Protein AF-A0A7S1IRL1-F1 (afdb_monomer_lite)

Radius of gyration: 42.99 Å; chains: 1; bounding box: 47×84×129 Å

Structure (mmCIF, N/CA/C/O backbone):
data_AF-A0A7S1IRL1-F1
#
_entry.id   AF-A0A7S1IRL1-F1
#
loop_
_atom_site.group_PDB
_atom_site.id
_atom_site.type_symbol
_atom_site.label_atom_id
_atom_site.label_alt_id
_atom_site.label_comp_id
_atom_site.label_asym_id
_atom_site.label_entity_id
_atom_site.label_seq_id
_atom_site.pdbx_PDB_ins_code
_atom_site.Cartn_x
_atom_site.Cartn_y
_atom_site.Cartn_z
_atom_site.occupancy
_atom_site.B_iso_or_equiv
_atom_site.auth_seq_id
_atom_site.auth_comp_id
_atom_site.auth_asym_id
_atom_site.auth_atom_id
_atom_site.pdbx_PDB_model_num
ATOM 1 N N . VAL A 1 1 ? 7.596 2.432 15.349 1.00 54.44 1 VAL A N 1
ATOM 2 C CA . VAL A 1 1 ? 7.138 1.241 14.598 1.00 54.44 1 VAL A CA 1
ATOM 3 C C . VAL A 1 1 ? 7.756 1.279 13.215 1.00 54.44 1 VAL A C 1
ATOM 5 O O . VAL A 1 1 ? 7.611 2.297 12.551 1.00 54.44 1 VAL A O 1
ATOM 8 N N . VAL A 1 2 ? 8.488 0.247 12.794 1.00 58.16 2 VAL A N 1
ATOM 9 C CA . VAL A 1 2 ? 9.064 0.176 11.439 1.00 58.16 2 VAL A CA 1
ATOM 10 C C . VAL A 1 2 ? 8.597 -1.126 10.804 1.00 58.16 2 VAL A C 1
ATOM 12 O O . VAL A 1 2 ? 8.937 -2.199 11.291 1.00 58.16 2 VAL A O 1
ATOM 15 N N . ALA A 1 3 ? 7.811 -1.033 9.734 1.00 61.84 3 ALA A N 1
ATOM 16 C CA . ALA A 1 3 ? 7.451 -2.186 8.919 1.00 61.84 3 ALA A CA 1
ATOM 17 C C . ALA A 1 3 ? 8.582 -2.442 7.909 1.00 61.84 3 ALA A C 1
ATOM 19 O O . ALA A 1 3 ? 8.747 -1.695 6.943 1.00 61.84 3 ALA A O 1
ATOM 20 N N . ASN A 1 4 ? 9.400 -3.469 8.155 1.00 72.19 4 ASN A N 1
ATOM 21 C CA . ASN A 1 4 ? 10.479 -3.850 7.245 1.00 72.19 4 ASN A CA 1
ATOM 22 C C . ASN A 1 4 ? 9.944 -4.745 6.125 1.00 72.19 4 ASN A C 1
ATOM 24 O O . ASN A 1 4 ? 9.537 -5.878 6.366 1.00 72.19 4 ASN A O 1
ATOM 28 N N . ILE A 1 5 ? 10.023 -4.268 4.882 1.00 79.25 5 ILE A N 1
ATOM 29 C CA . ILE A 1 5 ? 9.741 -5.088 3.700 1.00 79.25 5 ILE A CA 1
ATOM 30 C C . ILE A 1 5 ? 11.042 -5.772 3.281 1.00 79.25 5 ILE A C 1
ATOM 32 O O . ILE A 1 5 ? 11.849 -5.210 2.540 1.00 79.25 5 ILE A O 1
ATOM 36 N N . LEU A 1 6 ? 11.284 -6.972 3.805 1.00 77.06 6 LEU A N 1
ATOM 37 C CA . LEU A 1 6 ? 12.503 -7.727 3.520 1.00 77.06 6 LEU A CA 1
ATOM 38 C C . LEU A 1 6 ? 12.475 -8.314 2.107 1.00 77.06 6 LEU A C 1
ATOM 40 O O . LEU A 1 6 ? 11.478 -8.889 1.674 1.00 77.06 6 LEU A O 1
ATOM 44 N N . ASN A 1 7 ? 13.596 -8.207 1.395 1.00 72.94 7 ASN A N 1
ATOM 45 C CA . ASN A 1 7 ? 13.794 -8.914 0.141 1.00 72.94 7 ASN A CA 1
ATOM 46 C C . ASN A 1 7 ? 14.373 -10.309 0.426 1.00 72.94 7 ASN A C 1
ATOM 48 O O . ASN A 1 7 ? 15.554 -10.399 0.787 1.00 72.94 7 ASN A O 1
ATOM 52 N N . PRO A 1 8 ? 13.611 -11.398 0.214 1.00 65.75 8 PRO A N 1
ATOM 53 C CA . PRO A 1 8 ? 14.082 -12.750 0.519 1.00 65.75 8 PRO A CA 1
ATOM 54 C C . PRO A 1 8 ? 15.329 -13.143 -0.286 1.00 65.75 8 PRO A C 1
ATOM 56 O O . PRO A 1 8 ? 16.121 -13.957 0.170 1.00 65.75 8 PRO A O 1
ATOM 59 N N . ASN A 1 9 ? 15.560 -12.517 -1.445 1.00 65.88 9 ASN A N 1
ATOM 60 C CA . ASN A 1 9 ? 16.674 -12.858 -2.331 1.00 65.88 9 ASN A CA 1
ATOM 61 C C . ASN A 1 9 ? 17.955 -12.060 -2.059 1.00 65.88 9 ASN A C 1
ATOM 63 O O . ASN A 1 9 ? 19.007 -12.407 -2.588 1.00 65.88 9 ASN A O 1
ATOM 67 N N . LYS A 1 10 ? 17.879 -10.954 -1.311 1.00 67.50 10 LYS A N 1
ATOM 68 C CA . LYS A 1 10 ? 19.026 -10.051 -1.097 1.00 67.50 10 LYS A CA 1
ATOM 69 C C . LYS A 1 10 ? 19.416 -9.890 0.368 1.00 67.50 10 LYS A C 1
ATOM 71 O O . LYS A 1 10 ? 20.450 -9.289 0.637 1.00 67.50 10 LYS A O 1
ATOM 76 N N . GLY A 1 11 ? 18.585 -10.358 1.302 1.00 71.69 11 GLY A N 1
ATOM 77 C CA . GLY A 1 11 ? 18.784 -10.135 2.738 1.00 71.69 11 GLY A CA 1
ATOM 78 C C . GLY A 1 11 ? 18.683 -8.662 3.158 1.00 71.69 11 GLY A C 1
ATOM 79 O O . GLY A 1 11 ? 18.922 -8.337 4.316 1.00 71.69 11 GLY A O 1
ATOM 80 N N . THR A 1 12 ? 18.330 -7.762 2.235 1.00 76.31 12 THR A N 1
ATOM 81 C CA . THR A 1 12 ? 18.198 -6.319 2.458 1.00 76.31 12 THR A CA 1
ATOM 82 C C . THR A 1 12 ? 16.747 -5.882 2.307 1.00 76.31 12 THR A C 1
ATOM 84 O O . THR A 1 12 ? 15.965 -6.505 1.586 1.00 76.31 12 THR A O 1
ATOM 87 N N . ALA A 1 13 ? 16.364 -4.817 3.007 1.00 82.44 13 ALA A N 1
ATOM 88 C CA . ALA A 1 13 ? 15.021 -4.264 2.901 1.00 82.44 13 ALA A CA 1
ATOM 89 C C . ALA A 1 13 ? 14.819 -3.568 1.545 1.00 82.44 13 ALA A C 1
ATOM 91 O O . ALA A 1 13 ? 15.691 -2.836 1.067 1.00 82.44 13 ALA A O 1
ATOM 92 N N . ASN A 1 14 ? 13.657 -3.779 0.933 1.00 85.06 14 ASN A N 1
ATOM 93 C CA . ASN A 1 14 ? 13.223 -3.006 -0.220 1.00 85.06 14 ASN A CA 1
ATOM 94 C C . ASN A 1 14 ? 12.727 -1.630 0.232 1.00 85.06 14 ASN A C 1
ATOM 96 O O . ASN A 1 14 ? 12.172 -1.467 1.318 1.00 85.06 14 ASN A O 1
ATOM 100 N N . TRP A 1 15 ? 12.888 -0.630 -0.632 1.00 85.81 15 TRP A N 1
ATOM 101 C CA . TRP A 1 15 ? 12.368 0.705 -0.361 1.00 85.81 15 TRP A CA 1
ATOM 102 C C . TRP A 1 15 ? 10.844 0.736 -0.453 1.00 85.81 15 TRP A C 1
ATOM 104 O O . TRP A 1 15 ? 10.243 0.139 -1.353 1.00 85.81 15 TRP A O 1
ATOM 114 N N . VAL A 1 16 ? 10.223 1.472 0.464 1.00 89.50 16 VAL A N 1
ATOM 115 C CA . VAL A 1 16 ? 8.804 1.823 0.390 1.00 89.50 16 VAL A CA 1
ATOM 1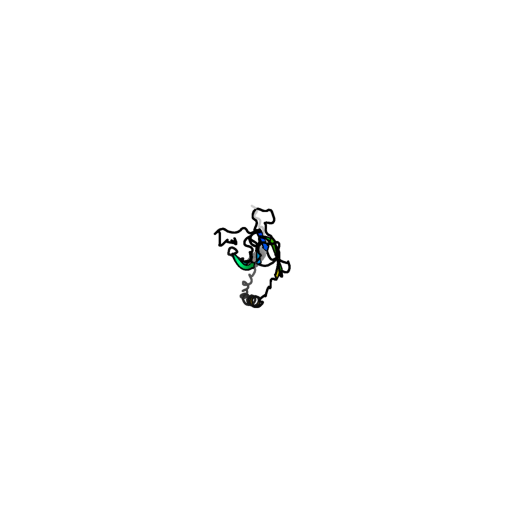16 C C . VAL A 1 16 ? 8.682 3.075 -0.472 1.00 89.50 16 VAL A C 1
ATOM 118 O O . VAL A 1 16 ? 9.312 4.090 -0.187 1.00 89.50 16 VAL A O 1
ATOM 121 N N . HIS A 1 17 ? 7.894 3.001 -1.540 1.00 88.75 17 HIS A N 1
ATOM 122 C CA . HIS A 1 17 ? 7.725 4.104 -2.495 1.00 88.75 17 HIS A CA 1
ATOM 123 C C . HIS A 1 17 ? 6.483 4.925 -2.207 1.00 88.75 17 HIS A C 1
ATOM 125 O O . HIS A 1 17 ? 6.463 6.139 -2.404 1.00 88.75 17 HIS A O 1
ATOM 131 N N . THR A 1 18 ? 5.437 4.244 -1.759 1.00 91.56 18 THR A N 1
ATOM 132 C CA . THR A 1 18 ? 4.139 4.838 -1.489 1.00 91.56 18 THR A CA 1
ATOM 133 C C . THR A 1 18 ? 3.601 4.288 -0.190 1.00 91.56 18 THR A C 1
ATOM 135 O O . THR A 1 18 ? 3.690 3.087 0.068 1.00 91.56 18 THR A O 1
ATOM 138 N N . VAL A 1 19 ? 2.981 5.164 0.583 1.00 94.06 19 VAL A N 1
ATOM 139 C CA . VAL A 1 19 ? 2.215 4.820 1.771 1.00 94.06 19 VAL A CA 1
ATOM 140 C C . VAL A 1 19 ? 0.905 5.585 1.712 1.00 94.06 19 VAL A C 1
ATOM 142 O O . VAL A 1 19 ? 0.862 6.720 1.234 1.00 94.06 19 VAL A O 1
ATOM 145 N N . THR A 1 20 ? -0.168 4.964 2.170 1.00 94.00 20 THR A N 1
ATOM 146 C CA . THR A 1 20 ? -1.433 5.648 2.391 1.00 94.00 20 THR A CA 1
ATOM 147 C C . THR A 1 20 ? -2.100 5.055 3.626 1.00 94.00 20 THR A C 1
ATOM 149 O O . THR A 1 20 ? -1.882 3.890 3.968 1.00 94.00 20 THR A O 1
ATOM 152 N N . THR A 1 21 ? -2.923 5.856 4.282 1.00 92.50 21 THR A N 1
ATOM 153 C CA . THR A 1 21 ? -3.723 5.443 5.431 1.00 92.50 21 THR A CA 1
ATOM 154 C C . THR A 1 21 ? -5.189 5.524 5.062 1.00 92.50 21 THR A C 1
ATOM 156 O O . THR A 1 21 ? -5.601 6.392 4.286 1.00 92.50 21 THR A O 1
ATOM 159 N N . MET A 1 22 ? -5.979 4.597 5.585 1.00 90.56 22 MET A N 1
ATOM 160 C CA . MET A 1 22 ? -7.419 4.664 5.427 1.00 90.56 22 MET A CA 1
ATOM 161 C C . MET A 1 22 ? -7.991 5.569 6.533 1.00 90.56 22 MET A C 1
ATOM 163 O O . MET A 1 22 ? -7.610 5.430 7.697 1.00 90.56 22 MET A O 1
ATOM 167 N N . PRO A 1 23 ? -8.838 6.557 6.194 1.00 87.25 23 PRO A N 1
ATOM 168 C CA . PRO A 1 23 ? -9.300 7.540 7.170 1.00 87.25 23 PRO A CA 1
ATOM 169 C C . PRO A 1 23 ? -10.151 6.887 8.267 1.00 87.25 23 PRO A C 1
ATOM 171 O O . PRO A 1 23 ? -11.010 6.063 7.970 1.00 87.25 23 PRO A O 1
ATOM 174 N N . ASN A 1 24 ? -9.945 7.318 9.518 1.00 86.00 24 ASN A N 1
ATOM 175 C CA . ASN A 1 24 ? -10.667 6.866 10.721 1.00 86.00 24 ASN A CA 1
ATOM 176 C C . ASN A 1 24 ? -10.562 5.364 11.025 1.00 86.00 24 ASN A C 1
ATOM 178 O O . ASN A 1 24 ? -11.455 4.802 11.652 1.00 86.00 24 ASN A O 1
ATOM 182 N N . THR A 1 25 ? -9.489 4.719 10.579 1.00 87.69 25 THR A N 1
ATOM 183 C CA . THR A 1 25 ? -9.254 3.294 10.822 1.00 87.69 25 THR A CA 1
ATOM 184 C C . THR A 1 25 ? -7.781 3.019 11.031 1.00 87.69 25 THR A C 1
ATOM 186 O O . THR A 1 25 ? -6.932 3.803 10.608 1.00 87.69 25 THR A O 1
ATOM 189 N N . ASP A 1 26 ? -7.501 1.839 11.560 1.00 88.06 26 ASP A N 1
ATOM 190 C CA . ASP A 1 26 ? -6.149 1.372 11.834 1.00 88.06 26 ASP A CA 1
ATOM 191 C C . ASP A 1 26 ? -5.497 0.660 10.638 1.00 88.06 26 ASP A C 1
ATOM 193 O O . ASP A 1 26 ? -4.449 0.026 10.760 1.00 88.06 26 ASP A O 1
ATOM 197 N N . LEU A 1 27 ? -6.105 0.765 9.451 1.00 89.81 27 LEU A N 1
ATOM 198 C CA . LEU A 1 27 ? -5.601 0.143 8.235 1.00 89.81 27 LEU A CA 1
ATOM 199 C C . LEU A 1 27 ? -4.659 1.085 7.477 1.00 89.81 27 LEU A C 1
ATOM 201 O O . LEU A 1 27 ? -5.012 2.208 7.096 1.00 89.81 27 LEU A O 1
ATOM 205 N N . LEU A 1 28 ? -3.466 0.582 7.171 1.00 92.12 28 LEU A N 1
ATOM 206 C CA . LEU A 1 28 ? -2.477 1.255 6.340 1.00 92.12 28 LEU A CA 1
ATOM 207 C C . LEU A 1 28 ? -2.083 0.376 5.158 1.00 92.12 28 LEU A C 1
ATOM 209 O O . LEU A 1 28 ? -2.089 -0.849 5.234 1.00 92.12 28 LEU A O 1
ATOM 213 N N . ALA A 1 29 ? -1.710 1.005 4.051 1.00 93.19 29 ALA A N 1
ATOM 214 C CA . ALA A 1 29 ? -1.237 0.298 2.875 1.00 93.19 29 ALA A CA 1
ATOM 215 C C . ALA A 1 29 ? 0.085 0.877 2.383 1.00 93.19 29 ALA A C 1
ATOM 217 O O . ALA A 1 29 ? 0.279 2.092 2.308 1.00 93.19 29 ALA A O 1
ATOM 218 N N . THR A 1 30 ? 1.002 -0.013 2.022 1.00 93.88 30 THR A N 1
ATOM 219 C CA . THR A 1 30 ? 2.338 0.336 1.535 1.00 93.88 30 THR A CA 1
ATOM 220 C C . THR A 1 30 ? 2.609 -0.335 0.201 1.00 93.88 30 THR A C 1
ATOM 222 O O . THR A 1 30 ? 2.231 -1.487 -0.004 1.00 93.88 30 THR A O 1
ATOM 225 N N . GLY A 1 31 ? 3.318 0.362 -0.680 1.00 92.06 31 GLY A N 1
ATOM 226 C CA . GLY A 1 31 ? 3.757 -0.154 -1.971 1.00 92.06 31 GLY A CA 1
ATOM 227 C C . GLY A 1 31 ? 5.275 -0.122 -2.096 1.00 92.06 31 GLY A C 1
ATOM 228 O O . GLY A 1 31 ? 5.911 0.898 -1.807 1.00 92.06 31 GLY A O 1
ATOM 229 N N . SER A 1 32 ? 5.857 -1.235 -2.537 1.00 89.94 32 SER A N 1
ATOM 230 C CA . SER A 1 32 ? 7.298 -1.376 -2.752 1.00 89.94 32 SER A CA 1
ATOM 231 C C . SER A 1 32 ? 7.619 -1.758 -4.208 1.00 89.94 32 SER A C 1
ATOM 233 O O . SER A 1 32 ? 6.760 -1.732 -5.088 1.00 89.94 32 SER A O 1
ATOM 235 N N . CYS A 1 33 ? 8.897 -2.011 -4.493 1.00 87.06 33 CYS A N 1
ATOM 236 C CA . CYS A 1 33 ? 9.401 -2.451 -5.796 1.00 87.06 33 CYS A CA 1
ATOM 237 C C . CYS A 1 33 ? 9.414 -3.979 -5.961 1.00 87.06 33 CYS A C 1
ATOM 239 O O . CYS A 1 33 ? 9.812 -4.482 -7.013 1.00 87.06 33 CYS A O 1
ATOM 241 N N . ASP A 1 34 ? 8.994 -4.713 -4.930 1.00 84.81 34 ASP A N 1
ATOM 242 C CA . ASP A 1 34 ? 8.767 -6.160 -4.970 1.00 84.81 34 ASP A CA 1
ATOM 243 C C . ASP A 1 34 ? 7.528 -6.547 -5.790 1.00 84.81 34 ASP A C 1
ATOM 245 O O . ASP A 1 34 ? 7.354 -7.721 -6.110 1.00 84.81 34 ASP A O 1
ATOM 249 N N . GLY A 1 35 ? 6.712 -5.567 -6.185 1.00 86.31 35 GLY A N 1
ATOM 250 C CA . GLY A 1 35 ? 5.475 -5.796 -6.918 1.00 86.31 35 GLY A CA 1
ATOM 251 C C . GLY A 1 35 ? 4.346 -6.294 -6.023 1.00 86.31 35 GLY A C 1
ATOM 252 O O . GLY A 1 35 ? 3.448 -6.985 -6.503 1.00 86.31 35 GLY A O 1
ATOM 253 N N . VAL A 1 36 ? 4.397 -5.981 -4.727 1.00 89.44 36 VAL A N 1
ATOM 254 C CA . VAL A 1 36 ? 3.343 -6.309 -3.770 1.00 89.44 36 VAL A CA 1
ATOM 255 C C . VAL A 1 36 ? 2.899 -5.037 -3.058 1.00 89.44 36 VAL A C 1
ATOM 257 O O . VAL A 1 36 ? 3.702 -4.256 -2.542 1.00 89.44 36 VAL A O 1
ATOM 260 N N . VAL A 1 37 ? 1.588 -4.825 -3.029 1.00 93.31 37 VAL A N 1
ATOM 261 C CA . VAL A 1 37 ? 0.955 -3.877 -2.117 1.00 93.31 37 VAL A CA 1
ATOM 262 C C . VAL A 1 37 ? 0.636 -4.630 -0.836 1.00 93.31 37 VAL A C 1
ATOM 264 O O . VAL A 1 37 ? -0.079 -5.627 -0.868 1.00 93.31 37 VAL A O 1
ATOM 267 N N . ARG A 1 38 ? 1.168 -4.165 0.289 1.00 92.19 38 ARG A N 1
ATOM 268 C CA . ARG A 1 38 ? 0.949 -4.778 1.603 1.00 92.19 38 ARG A CA 1
ATOM 269 C C . ARG A 1 38 ? -0.026 -3.940 2.407 1.00 92.19 38 ARG A C 1
ATOM 271 O O . ARG A 1 38 ? 0.093 -2.713 2.421 1.00 92.19 38 ARG A O 1
ATOM 278 N N . LEU A 1 39 ? -0.969 -4.613 3.049 1.00 92.69 39 LEU A N 1
ATOM 279 C CA . LEU A 1 39 ? -1.927 -4.054 3.987 1.00 92.69 39 LEU A CA 1
ATOM 280 C C . LEU A 1 39 ? -1.476 -4.380 5.401 1.00 92.69 39 LEU A C 1
ATOM 282 O O . LEU A 1 39 ? -1.088 -5.508 5.702 1.00 92.69 39 LEU A O 1
ATOM 286 N N . TRP A 1 40 ? -1.564 -3.386 6.259 1.00 91.75 40 TRP A N 1
ATOM 287 C CA . TRP A 1 40 ? -1.084 -3.427 7.622 1.00 91.75 40 TRP A CA 1
ATOM 288 C C . TRP A 1 40 ? -2.218 -2.993 8.544 1.00 91.75 40 TRP A C 1
ATOM 290 O O . TRP A 1 40 ? -2.904 -2.015 8.250 1.00 91.75 40 TRP A O 1
ATOM 300 N N . GLY A 1 41 ? -2.402 -3.709 9.644 1.00 91.19 41 GLY A N 1
ATOM 301 C CA . GLY A 1 41 ? -3.199 -3.271 10.782 1.00 91.19 41 GLY A CA 1
ATOM 302 C C . GLY A 1 41 ? -2.260 -2.662 11.813 1.00 91.19 41 GLY A C 1
ATOM 303 O O . GLY A 1 41 ? -1.260 -3.287 12.177 1.00 91.19 41 GLY A O 1
ATOM 304 N N . ALA A 1 42 ? -2.536 -1.432 12.228 1.00 87.44 42 ALA A N 1
ATOM 305 C CA . ALA A 1 42 ? -1.840 -0.775 13.320 1.00 87.44 42 ALA A CA 1
ATOM 306 C C . ALA A 1 42 ? -2.580 -1.059 14.626 1.00 87.44 42 ALA A C 1
ATOM 308 O O . ALA A 1 42 ? -3.678 -0.569 14.828 1.00 87.44 42 ALA A O 1
ATOM 309 N N . ASP A 1 43 ? -1.970 -1.810 15.530 1.00 84.12 43 ASP A N 1
ATOM 310 C CA . ASP A 1 43 ? -2.471 -1.867 16.897 1.00 84.12 43 ASP A CA 1
ATOM 311 C C . ASP A 1 43 ? -1.761 -0.777 17.702 1.00 84.12 43 ASP A C 1
ATOM 313 O O . ASP A 1 43 ? -0.523 -0.725 17.744 1.00 84.12 43 ASP A O 1
ATOM 317 N N . THR A 1 44 ? -2.532 0.131 18.298 1.00 81.06 44 THR A N 1
ATOM 318 C CA . THR A 1 44 ? -2.023 1.202 19.161 1.00 81.06 44 THR A CA 1
ATOM 319 C C . THR A 1 44 ? -2.542 1.007 20.586 1.00 81.06 44 THR A C 1
ATOM 321 O O . THR A 1 44 ? -3.528 1.646 20.971 1.00 81.06 44 THR A O 1
ATOM 324 N N . PRO A 1 45 ? -1.895 0.153 21.397 1.00 80.25 45 PRO A N 1
ATOM 325 C CA . PRO A 1 45 ? -2.227 0.053 22.809 1.00 80.25 45 PRO A CA 1
ATOM 326 C C . PRO A 1 45 ? -1.928 1.374 23.528 1.00 80.25 45 PRO A C 1
ATOM 328 O O . PRO A 1 45 ? -1.058 2.143 23.118 1.00 80.25 45 PRO A O 1
ATOM 331 N N . ILE A 1 46 ? -2.638 1.631 24.627 1.00 80.06 46 ILE A N 1
ATOM 332 C CA . ILE A 1 46 ? -2.511 2.879 25.400 1.00 80.06 46 ILE A CA 1
ATOM 333 C C . ILE A 1 46 ? -1.119 3.001 26.048 1.00 80.06 46 ILE A C 1
ATOM 335 O O . ILE A 1 46 ? -0.572 4.101 26.117 1.00 80.06 46 ILE A O 1
ATOM 339 N N . ASP A 1 47 ? -0.536 1.875 26.471 1.00 83.75 47 ASP A N 1
ATOM 340 C CA . ASP A 1 47 ? 0.688 1.831 27.286 1.00 83.75 47 ASP A CA 1
ATOM 341 C C . ASP A 1 47 ? 1.902 1.212 26.565 1.00 83.75 47 ASP A C 1
ATOM 343 O O . ASP A 1 47 ? 3.006 1.185 27.114 1.00 83.75 47 ASP A O 1
ATOM 347 N N . GLU A 1 48 ? 1.732 0.731 25.330 1.00 80.69 48 GLU A N 1
ATOM 348 C CA . GLU A 1 48 ? 2.780 0.039 24.572 1.00 80.69 48 GLU A CA 1
ATOM 349 C C . GLU A 1 48 ? 3.100 0.751 23.252 1.00 80.69 48 GLU A C 1
ATOM 351 O O . GLU A 1 48 ? 2.258 1.452 22.684 1.00 80.69 48 GLU A O 1
ATOM 356 N N . PRO A 1 49 ? 4.329 0.597 22.723 1.00 76.94 49 PRO A N 1
ATOM 357 C CA . PRO A 1 49 ? 4.641 1.111 21.403 1.00 76.94 49 PRO A CA 1
ATOM 358 C C . PRO A 1 49 ? 3.747 0.428 20.372 1.00 76.94 49 PRO A C 1
ATOM 360 O O . PRO A 1 49 ? 3.697 -0.797 20.304 1.00 76.94 49 PRO A O 1
ATOM 363 N N . ALA A 1 50 ? 3.103 1.235 19.533 1.00 80.00 50 ALA A N 1
ATOM 364 C CA . ALA A 1 50 ? 2.265 0.732 18.458 1.00 80.00 50 ALA A CA 1
ATOM 365 C C . ALA A 1 50 ? 2.989 -0.362 17.652 1.00 80.00 50 ALA A C 1
ATOM 367 O O . ALA A 1 50 ? 4.184 -0.260 17.350 1.00 80.00 50 ALA A O 1
ATOM 368 N N . THR A 1 51 ? 2.276 -1.425 17.306 1.00 82.19 51 THR A N 1
ATOM 369 C CA . THR A 1 51 ? 2.811 -2.502 16.473 1.00 82.19 51 THR A CA 1
ATOM 370 C C . THR A 1 51 ? 2.030 -2.553 15.172 1.00 82.19 51 THR A C 1
ATOM 372 O O . THR A 1 51 ? 0.863 -2.182 15.112 1.00 82.19 51 THR A O 1
ATOM 375 N N . MET A 1 52 ? 2.702 -2.922 14.084 1.00 85.69 52 MET A N 1
ATOM 376 C CA . MET A 1 52 ? 2.049 -3.095 12.789 1.00 85.69 52 MET A CA 1
ATOM 377 C C . MET A 1 52 ? 2.150 -4.558 12.399 1.00 85.69 52 MET A C 1
ATOM 379 O O . MET A 1 52 ? 3.256 -5.099 12.332 1.00 85.69 52 MET A O 1
ATOM 383 N N . GLN A 1 53 ? 1.006 -5.175 12.128 1.00 87.50 53 GLN A N 1
ATOM 384 C CA . GLN A 1 53 ? 0.920 -6.539 11.621 1.00 87.50 53 GLN A CA 1
ATOM 385 C C . GLN A 1 53 ? 0.442 -6.529 10.176 1.00 87.50 53 GLN A C 1
ATOM 387 O O . GLN A 1 53 ? -0.400 -5.721 9.791 1.00 87.50 53 GLN A O 1
ATOM 392 N N . GLU A 1 54 ? 1.009 -7.408 9.357 1.00 88.94 54 GLU A N 1
ATOM 393 C CA . GLU A 1 54 ? 0.585 -7.557 7.970 1.00 88.94 54 GLU A CA 1
ATOM 394 C C . GLU A 1 54 ? -0.744 -8.316 7.918 1.00 88.94 54 GLU A C 1
ATOM 396 O O . GLU A 1 54 ? -0.817 -9.475 8.316 1.00 88.94 54 GLU A O 1
ATOM 401 N N . VAL A 1 55 ? -1.790 -7.652 7.428 1.00 89.44 55 VAL A N 1
ATOM 402 C CA . VAL A 1 55 ? -3.157 -8.193 7.343 1.00 89.44 55 VAL A CA 1
ATOM 403 C C . VAL A 1 55 ? -3.408 -8.828 5.977 1.00 89.44 55 VAL A C 1
ATOM 405 O O . VAL A 1 55 ? -4.184 -9.772 5.853 1.00 89.44 55 VAL A O 1
ATOM 408 N N . GLY A 1 56 ? -2.748 -8.334 4.928 1.00 88.94 56 GLY A N 1
ATOM 409 C CA . GLY A 1 56 ? -2.957 -8.855 3.584 1.00 88.94 56 GLY A CA 1
ATOM 410 C C . GLY A 1 56 ? -1.954 -8.355 2.559 1.00 88.94 56 GLY A C 1
ATOM 411 O O . GLY A 1 56 ? -1.245 -7.372 2.764 1.00 88.94 56 GLY A O 1
ATOM 412 N N . GLN A 1 57 ? -1.919 -9.040 1.420 1.00 91.88 57 GLN A N 1
ATOM 413 C CA . GLN A 1 57 ? -1.051 -8.719 0.294 1.00 91.88 57 GLN A CA 1
ATOM 414 C C . GLN A 1 57 ? -1.852 -8.728 -0.999 1.00 91.88 57 GLN A C 1
ATOM 416 O O . GLN A 1 57 ? -2.663 -9.619 -1.241 1.00 91.88 57 GLN A O 1
ATOM 421 N N . VAL A 1 58 ? -1.584 -7.749 -1.854 1.00 91.62 58 VAL A N 1
ATOM 422 C CA . VAL A 1 58 ? -2.200 -7.622 -3.166 1.00 91.62 58 VAL A CA 1
ATOM 423 C C . VAL A 1 58 ? -1.085 -7.570 -4.214 1.00 91.62 58 VAL A C 1
ATOM 425 O O . VAL A 1 58 ? -0.309 -6.608 -4.235 1.00 91.62 58 VAL A O 1
ATOM 428 N N . PRO A 1 59 ? -0.953 -8.597 -5.072 1.00 91.06 59 PRO A N 1
ATOM 429 C CA . PRO A 1 59 ? 0.094 -8.628 -6.081 1.00 91.06 59 PRO A CA 1
ATOM 430 C C . PRO A 1 59 ? -0.180 -7.574 -7.155 1.00 91.06 59 PRO A C 1
ATOM 432 O O . PRO A 1 59 ? -1.248 -7.535 -7.764 1.00 91.06 59 PRO A O 1
ATOM 435 N N . LEU A 1 60 ? 0.812 -6.725 -7.404 1.00 90.62 60 LEU A N 1
ATOM 436 C CA . LEU A 1 60 ? 0.775 -5.685 -8.419 1.00 90.62 60 LEU A CA 1
ATOM 437 C C . LEU A 1 60 ? 2.167 -5.530 -9.036 1.00 90.62 60 LEU A C 1
ATOM 439 O O . LEU A 1 60 ? 3.013 -4.789 -8.536 1.00 90.62 60 LEU A O 1
ATOM 443 N N . ALA A 1 61 ? 2.406 -6.241 -10.138 1.00 89.44 61 ALA A N 1
ATOM 444 C CA . ALA A 1 61 ? 3.723 -6.317 -10.757 1.00 89.44 61 ALA A CA 1
ATOM 445 C C . ALA A 1 61 ? 4.264 -4.930 -11.154 1.00 89.44 61 ALA A C 1
ATOM 447 O 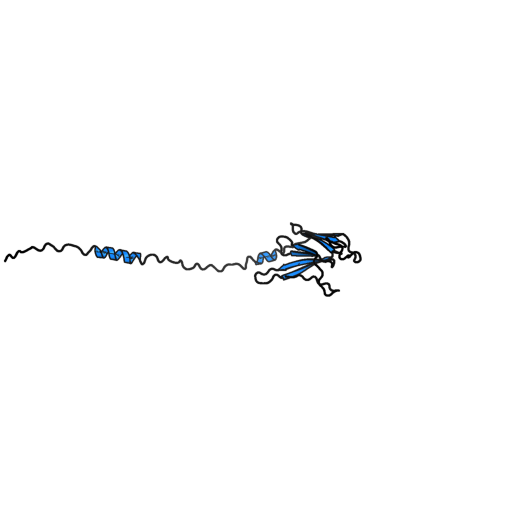O . ALA A 1 61 ? 3.622 -4.161 -11.876 1.00 89.44 61 ALA A O 1
ATOM 448 N N . GLY A 1 62 ? 5.494 -4.645 -10.724 1.00 88.81 62 GLY A N 1
ATOM 449 C CA . GLY A 1 62 ? 6.196 -3.396 -11.003 1.00 88.81 62 GLY A CA 1
ATOM 450 C C . GLY A 1 62 ? 6.377 -2.512 -9.775 1.00 88.81 62 GLY A C 1
ATOM 451 O O . GLY A 1 62 ? 6.303 -2.963 -8.637 1.00 88.81 62 GLY A O 1
ATOM 452 N N . TRP A 1 63 ? 6.679 -1.241 -10.024 1.00 90.06 63 TRP A N 1
ATOM 453 C CA . TRP A 1 63 ? 6.877 -0.234 -8.986 1.00 90.06 63 TRP A CA 1
ATOM 454 C C . TRP A 1 63 ? 5.544 0.406 -8.663 1.00 90.06 63 TRP A C 1
ATOM 456 O O . TRP A 1 63 ? 4.940 1.017 -9.546 1.00 90.06 63 TRP A O 1
ATOM 466 N N . VAL A 1 64 ? 5.105 0.300 -7.414 1.00 92.25 64 VAL A N 1
ATOM 467 C CA . VAL A 1 64 ? 3.906 0.999 -6.951 1.00 92.25 64 VAL A CA 1
ATOM 468 C C . VAL A 1 64 ? 4.225 2.492 -6.848 1.00 92.25 64 VAL A C 1
ATOM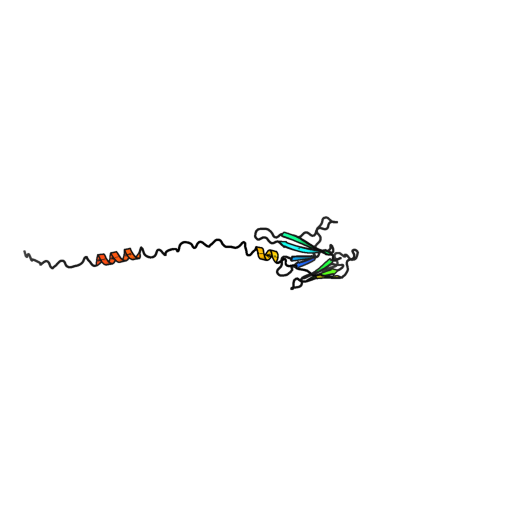 470 O O . VAL A 1 64 ? 5.037 2.913 -6.030 1.00 92.25 64 VAL A O 1
ATOM 473 N N . ASN A 1 65 ? 3.622 3.290 -7.727 1.00 91.44 65 ASN A N 1
ATOM 474 C CA . ASN A 1 65 ? 3.904 4.721 -7.881 1.00 91.44 65 ASN A CA 1
ATOM 475 C C . ASN A 1 65 ? 2.812 5.615 -7.282 1.00 91.44 65 ASN A C 1
ATOM 477 O O . ASN A 1 65 ? 3.057 6.790 -6.992 1.00 91.44 65 ASN A O 1
ATOM 481 N N . GLY A 1 66 ? 1.607 5.073 -7.121 1.00 92.38 66 GLY A N 1
ATOM 482 C CA . GLY A 1 66 ? 0.477 5.756 -6.509 1.00 92.38 66 GLY A CA 1
ATOM 483 C C . GLY A 1 66 ? -0.389 4.762 -5.756 1.00 92.38 66 GLY A C 1
ATOM 484 O O . GLY A 1 66 ? -0.561 3.630 -6.203 1.00 92.38 66 GLY A O 1
ATOM 485 N N . LEU A 1 67 ? -0.903 5.187 -4.608 1.00 94.81 67 LEU A N 1
ATOM 486 C CA . LEU A 1 67 ? -1.724 4.355 -3.748 1.00 94.81 67 LEU A CA 1
ATOM 487 C C . LEU A 1 67 ? -2.673 5.252 -2.949 1.00 94.81 67 LEU A C 1
ATOM 489 O O . LEU A 1 67 ? -2.228 6.241 -2.367 1.00 94.81 67 LEU A O 1
ATOM 493 N N . THR A 1 68 ? -3.973 4.963 -2.982 1.00 95.19 68 THR A N 1
ATOM 494 C CA . THR A 1 68 ? -4.994 5.800 -2.341 1.00 95.19 68 THR A CA 1
ATOM 495 C C . THR A 1 68 ? -6.222 4.986 -1.948 1.00 95.19 68 THR A C 1
ATOM 497 O O . THR A 1 68 ? -6.707 4.163 -2.727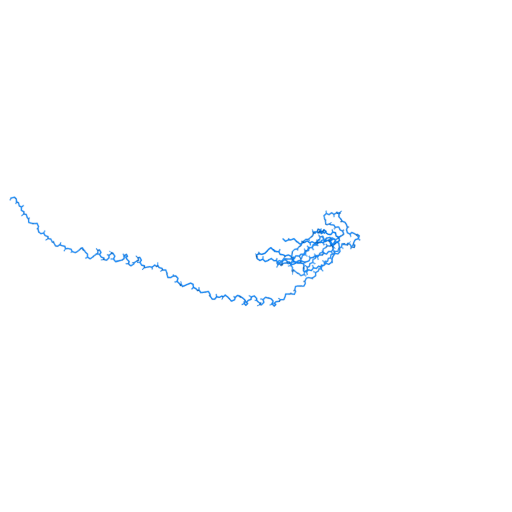 1.00 95.19 68 THR A O 1
ATOM 500 N N . PHE A 1 69 ? -6.731 5.220 -0.740 1.00 94.25 69 PHE A N 1
ATOM 501 C CA . PHE A 1 69 ? -8.038 4.714 -0.332 1.00 94.25 69 PHE A CA 1
ATOM 502 C C . PHE A 1 69 ? -9.149 5.667 -0.764 1.00 94.25 69 PHE A C 1
ATOM 504 O O . PHE A 1 69 ? -8.994 6.889 -0.758 1.00 94.25 69 PHE A O 1
ATOM 511 N N . SER A 1 70 ? -10.309 5.100 -1.081 1.00 92.44 70 SER A N 1
ATOM 512 C CA . SER A 1 70 ? -11.549 5.865 -1.152 1.00 92.44 70 SER A CA 1
ATOM 513 C C . SER A 1 70 ? -11.897 6.419 0.230 1.00 92.44 70 SER A C 1
ATOM 515 O O . SER A 1 70 ? -11.790 5.707 1.227 1.00 92.44 70 SER A O 1
ATOM 517 N N . SER A 1 71 ? -12.414 7.648 0.296 1.00 88.44 71 SER A N 1
ATOM 518 C CA . SER A 1 71 ? -12.944 8.227 1.541 1.00 88.44 71 SER A CA 1
ATOM 519 C C . SER A 1 71 ? -14.082 7.403 2.154 1.00 88.44 71 SER A C 1
ATOM 521 O O . SER A 1 71 ? -14.338 7.515 3.345 1.00 88.44 71 SER A O 1
ATOM 523 N N . SER A 1 72 ? -14.749 6.570 1.349 1.00 87.19 72 SER A N 1
ATOM 524 C CA . SER A 1 72 ? -15.787 5.634 1.801 1.00 87.19 72 SER A CA 1
ATOM 525 C C . SER A 1 72 ? -15.243 4.310 2.355 1.00 87.19 72 SER A C 1
ATOM 527 O O . SER A 1 72 ? -16.035 3.419 2.635 1.00 87.19 72 SER A O 1
ATOM 529 N N . ALA A 1 73 ? -13.916 4.136 2.434 1.00 85.44 73 ALA A N 1
ATOM 530 C CA . ALA A 1 73 ? -13.242 2.904 2.871 1.00 85.44 73 ALA A CA 1
ATOM 531 C C . ALA A 1 73 ? -13.584 1.630 2.060 1.00 85.44 73 ALA A C 1
ATOM 533 O O . ALA A 1 73 ? -13.203 0.527 2.434 1.00 85.44 73 ALA A O 1
ATOM 534 N N . SER A 1 74 ? -14.261 1.764 0.915 1.00 87.88 74 SER A N 1
ATOM 535 C CA . SER A 1 74 ? -14.742 0.626 0.114 1.00 87.88 74 SER A CA 1
ATOM 536 C C . SER A 1 74 ? -13.759 0.140 -0.953 1.00 87.88 74 SER A C 1
ATOM 538 O O . SER A 1 74 ? -13.849 -0.996 -1.415 1.00 87.88 74 SER A O 1
ATOM 540 N N . HIS A 1 75 ? -12.833 1.000 -1.383 1.00 91.56 75 HIS A N 1
ATOM 541 C CA . HIS A 1 75 ? -11.906 0.698 -2.469 1.00 91.56 75 HIS A CA 1
ATOM 542 C C . HIS A 1 75 ? -10.501 1.197 -2.149 1.00 91.56 75 HIS A C 1
ATOM 544 O O . HIS A 1 75 ? -10.321 2.295 -1.618 1.00 91.56 75 HIS A O 1
ATOM 550 N N . LEU A 1 76 ? -9.516 0.410 -2.561 1.00 93.38 76 LEU A N 1
ATOM 551 C CA . LEU A 1 76 ? -8.113 0.774 -2.641 1.00 93.38 76 LEU A CA 1
ATOM 552 C C . LEU A 1 76 ? -7.718 0.860 -4.114 1.00 93.38 76 LEU A C 1
ATOM 554 O O . LEU A 1 76 ? -7.876 -0.102 -4.864 1.00 93.38 76 LEU A O 1
ATOM 558 N N . VAL A 1 77 ? -7.177 2.002 -4.524 1.00 95.19 77 VAL A N 1
ATOM 559 C CA . VAL A 1 77 ? -6.639 2.199 -5.869 1.00 95.19 77 VAL A CA 1
ATOM 560 C C . VAL A 1 77 ? -5.120 2.222 -5.791 1.00 95.19 77 VAL A C 1
ATOM 562 O O . VAL A 1 77 ? -4.539 2.999 -5.032 1.00 95.19 77 VAL A O 1
ATOM 565 N N . ALA A 1 78 ? -4.472 1.380 -6.589 1.00 95.00 78 ALA A N 1
ATOM 566 C CA . ALA A 1 78 ? -3.024 1.309 -6.695 1.00 95.00 78 ALA A CA 1
ATOM 567 C C . ALA A 1 78 ? -2.592 1.395 -8.160 1.00 95.00 78 ALA A C 1
ATOM 569 O O . ALA A 1 78 ? -3.182 0.769 -9.037 1.00 95.00 78 ALA A O 1
ATOM 570 N N . CYS A 1 79 ? -1.540 2.159 -8.428 1.00 93.31 79 CYS A N 1
ATOM 571 C CA . CYS A 1 79 ? -0.987 2.336 -9.763 1.00 93.31 79 CYS A CA 1
ATOM 572 C C . CYS A 1 79 ? 0.451 1.831 -9.780 1.00 93.31 79 CYS A C 1
ATOM 574 O O . CYS A 1 79 ? 1.270 2.291 -8.976 1.00 93.31 79 CYS A O 1
ATOM 576 N N . SER A 1 80 ? 0.776 0.943 -10.719 1.00 92.62 80 SER A N 1
ATOM 577 C CA . SER A 1 80 ? 2.146 0.491 -10.943 1.00 92.62 80 SER A CA 1
ATOM 578 C C . SER A 1 80 ? 2.692 0.905 -12.298 1.00 92.62 80 SER A C 1
ATOM 580 O O . SER A 1 80 ? 1.957 1.191 -13.246 1.00 92.62 80 SER A O 1
ATOM 582 N N . GLY A 1 81 ? 4.018 0.965 -12.368 1.00 90.81 81 GLY A N 1
ATOM 583 C CA . GLY A 1 81 ? 4.742 1.186 -13.607 1.00 90.81 81 GLY A CA 1
ATOM 584 C C . GLY A 1 81 ? 6.100 0.481 -13.636 1.00 90.81 81 GLY A C 1
ATOM 585 O O . GLY A 1 81 ? 6.558 -0.082 -12.638 1.00 90.81 81 GLY A O 1
ATOM 586 N N . PRO A 1 82 ? 6.792 0.519 -14.783 1.00 89.31 82 PRO A N 1
ATOM 587 C CA . PRO A 1 82 ? 8.097 -0.109 -14.970 1.00 89.31 82 PRO A CA 1
ATOM 588 C C . PRO A 1 82 ? 9.258 0.680 -14.347 1.00 89.31 82 PRO A C 1
ATOM 590 O O . PRO A 1 82 ? 10.396 0.206 -14.349 1.00 89.31 82 PRO A O 1
ATOM 593 N N . SER A 1 83 ? 9.020 1.894 -13.851 1.00 88.69 83 SER A N 1
ATOM 594 C CA . SER A 1 83 ? 10.038 2.779 -13.271 1.00 88.69 83 SER A CA 1
ATOM 595 C C . SER A 1 83 ? 9.453 3.618 -12.139 1.00 88.69 83 SER A C 1
ATOM 597 O O . SER A 1 83 ? 8.232 3.743 -12.024 1.00 88.69 83 SER A O 1
ATOM 599 N N . HIS A 1 84 ? 10.335 4.202 -11.326 1.00 87.81 84 HIS A N 1
ATOM 600 C CA . HIS A 1 84 ? 9.949 5.077 -10.225 1.00 87.81 84 HIS A CA 1
ATOM 601 C C . HIS A 1 84 ? 9.304 6.374 -10.730 1.00 87.81 84 HIS A C 1
ATOM 603 O O . HIS A 1 84 ? 9.633 6.883 -11.803 1.00 87.81 84 HIS A O 1
ATOM 609 N N . ARG A 1 85 ? 8.458 6.973 -9.890 1.00 84.44 85 ARG A N 1
ATOM 610 C CA . ARG A 1 85 ? 7.766 8.238 -10.169 1.00 84.44 85 ARG A CA 1
ATOM 611 C C . ARG A 1 85 ? 8.691 9.429 -10.456 1.00 84.44 85 ARG A C 1
ATOM 613 O O . ARG A 1 85 ? 8.379 10.230 -11.328 1.00 84.44 85 ARG A O 1
ATOM 620 N N . LEU A 1 86 ? 9.794 9.564 -9.713 1.00 86.19 86 LEU A N 1
ATOM 621 C CA . LEU A 1 86 ? 10.672 10.748 -9.753 1.00 86.19 86 LEU A CA 1
ATOM 622 C C . LEU A 1 86 ? 11.975 10.531 -10.539 1.00 86.19 86 LEU A C 1
ATOM 624 O O . LEU A 1 86 ? 12.854 11.388 -10.530 1.00 86.19 86 LEU A O 1
ATOM 628 N N . GLY A 1 87 ? 12.131 9.394 -11.221 1.00 82.81 87 GLY A N 1
ATOM 629 C CA . GLY A 1 87 ? 13.312 9.149 -12.042 1.00 82.81 87 GLY A CA 1
ATOM 630 C C . GLY A 1 87 ? 13.478 7.701 -12.491 1.00 82.81 87 GLY A C 1
ATOM 631 O O . GLY A 1 87 ? 12.751 6.799 -12.084 1.00 82.81 87 GLY A O 1
ATOM 632 N N . ARG A 1 88 ? 14.489 7.463 -13.329 1.00 83.25 88 ARG A N 1
ATOM 633 C CA . ARG A 1 88 ? 14.815 6.141 -13.890 1.00 83.25 88 ARG A CA 1
ATOM 634 C C . ARG A 1 88 ? 16.079 5.560 -13.257 1.00 83.25 88 ARG A C 1
ATOM 636 O O . ARG A 1 88 ? 17.078 5.356 -13.931 1.00 83.25 88 ARG A O 1
ATOM 643 N N . TRP A 1 89 ? 16.032 5.356 -11.944 1.00 83.50 89 TRP A N 1
ATOM 644 C CA . TRP A 1 89 ? 17.179 4.901 -11.150 1.00 83.50 89 TRP A CA 1
ATOM 645 C C . TRP A 1 89 ? 17.340 3.388 -11.288 1.00 83.50 89 TRP A C 1
ATOM 647 O O . TRP A 1 89 ? 18.429 2.880 -11.528 1.00 83.50 89 TRP A O 1
ATOM 657 N N . TYR A 1 90 ? 16.210 2.686 -11.230 1.00 78.19 90 TYR A N 1
ATOM 658 C CA . TYR A 1 90 ? 16.091 1.278 -11.554 1.00 78.19 90 TYR A CA 1
ATOM 659 C C . TYR A 1 90 ? 14.887 1.068 -12.474 1.00 78.19 90 TYR A C 1
ATOM 661 O O . TYR A 1 90 ? 13.895 1.799 -12.417 1.00 78.19 90 TYR A O 1
ATOM 669 N N . SER A 1 91 ? 14.979 0.061 -13.339 1.00 71.75 91 SER A N 1
ATOM 670 C CA . SER A 1 91 ? 13.906 -0.311 -14.257 1.00 71.75 91 SER A CA 1
ATOM 671 C C . SER A 1 91 ? 13.528 -1.771 -14.051 1.00 71.75 91 SER A C 1
ATOM 673 O O . SER A 1 91 ? 14.388 -2.649 -14.054 1.00 71.75 91 SER A O 1
ATOM 675 N N . ALA A 1 92 ? 12.232 -2.034 -13.878 1.00 69.81 92 ALA A N 1
ATOM 676 C CA . ALA A 1 92 ? 11.691 -3.388 -13.760 1.00 69.81 92 ALA A CA 1
ATOM 677 C C . ALA A 1 92 ? 11.138 -3.927 -15.091 1.00 69.81 92 ALA A C 1
ATOM 679 O O . ALA A 1 92 ? 10.451 -4.945 -15.093 1.00 69.81 92 ALA A O 1
ATOM 680 N N . THR A 1 93 ? 11.446 -3.280 -16.223 1.00 66.44 93 THR A N 1
ATOM 681 C CA . THR A 1 93 ? 10.920 -3.638 -17.558 1.00 66.44 93 THR A CA 1
ATOM 682 C C . THR A 1 93 ? 11.149 -5.116 -17.922 1.00 66.44 93 THR A C 1
ATOM 684 O O . THR A 1 93 ? 10.313 -5.718 -18.583 1.00 66.44 93 THR A O 1
ATOM 687 N N . GLY A 1 94 ? 12.218 -5.746 -17.416 1.00 65.19 94 GLY A N 1
ATOM 688 C CA . GLY A 1 94 ? 12.499 -7.178 -17.611 1.00 65.19 94 GLY A CA 1
ATOM 689 C C . GLY A 1 94 ? 11.764 -8.151 -16.672 1.00 65.19 94 GLY A C 1
ATOM 690 O O . GLY A 1 94 ? 11.912 -9.356 -16.826 1.00 65.19 94 GLY A O 1
ATOM 691 N N . LYS A 1 95 ? 10.986 -7.667 -15.695 1.00 69.69 95 LYS A N 1
ATOM 692 C CA . LYS A 1 95 ? 10.304 -8.483 -14.665 1.00 69.69 95 LYS A CA 1
ATOM 693 C C . LYS A 1 95 ? 8.777 -8.492 -14.808 1.00 69.69 95 LYS A C 1
ATOM 695 O O . LYS A 1 95 ? 8.063 -8.667 -13.828 1.00 69.69 95 LYS A O 1
ATOM 700 N N . GLY A 1 96 ? 8.265 -8.234 -16.012 1.00 78.31 96 GLY A N 1
ATOM 701 C CA . GLY A 1 96 ? 6.820 -8.171 -16.259 1.00 78.31 96 GLY A CA 1
ATOM 702 C C . GLY A 1 96 ? 6.137 -6.913 -15.712 1.00 78.31 96 GLY A C 1
ATOM 703 O O . GLY A 1 96 ? 4.910 -6.852 -15.695 1.00 78.31 96 GLY A O 1
ATOM 704 N N . ALA A 1 97 ? 6.905 -5.899 -15.297 1.00 82.12 97 ALA A N 1
ATOM 705 C CA . ALA A 1 97 ? 6.354 -4.621 -14.867 1.00 82.12 97 ALA A CA 1
ATOM 706 C C . ALA A 1 97 ? 5.701 -3.895 -16.050 1.00 82.12 97 ALA A C 1
ATOM 708 O O . ALA A 1 97 ? 6.326 -3.688 -17.093 1.00 82.12 97 ALA A O 1
ATOM 709 N N . ARG A 1 98 ? 4.443 -3.492 -15.880 1.00 84.75 98 ARG A N 1
ATOM 710 C CA . ARG A 1 98 ? 3.659 -2.759 -16.880 1.00 84.75 98 ARG A CA 1
ATOM 711 C C . ARG A 1 98 ? 3.003 -1.557 -16.217 1.00 84.75 98 ARG A C 1
ATOM 713 O O . ARG A 1 98 ? 2.869 -1.523 -15.001 1.00 84.75 98 ARG A O 1
ATOM 720 N N . ASN A 1 99 ? 2.587 -0.586 -17.022 1.00 89.94 99 ASN A N 1
ATOM 721 C CA . ASN A 1 99 ? 1.711 0.473 -16.534 1.00 89.94 99 ASN A CA 1
ATOM 722 C C . ASN A 1 99 ? 0.340 -0.142 -16.251 1.00 89.94 99 ASN A C 1
ATOM 724 O O . ASN A 1 99 ? -0.323 -0.598 -17.184 1.00 89.94 99 ASN A O 1
ATOM 728 N N . GLN A 1 100 ? -0.047 -0.211 -14.982 1.00 90.94 100 GLN A N 1
ATOM 729 C CA . GLN A 1 100 ? -1.292 -0.839 -14.550 1.00 90.94 100 GLN A CA 1
ATOM 730 C C . GLN A 1 100 ? -1.968 -0.000 -13.472 1.00 90.94 100 GLN A C 1
ATOM 732 O O . GLN A 1 100 ? -1.311 0.678 -12.681 1.00 90.94 100 GLN A O 1
ATOM 737 N N . LEU A 1 101 ? -3.294 -0.079 -13.445 1.00 93.56 101 LEU A N 1
ATOM 738 C CA . LEU A 1 101 ? -4.130 0.475 -12.395 1.00 93.56 101 LEU A CA 1
ATOM 739 C C . LEU A 1 101 ? -4.968 -0.666 -11.830 1.00 93.56 101 LEU A C 1
ATOM 741 O O . LEU A 1 101 ? -5.658 -1.365 -12.570 1.00 93.56 101 LEU A O 1
ATOM 745 N N . LEU A 1 102 ? -4.875 -0.856 -10.524 1.00 93.69 102 LEU A N 1
ATOM 746 C CA . LEU A 1 102 ? -5.597 -1.861 -9.773 1.00 93.69 102 LEU A CA 1
ATOM 747 C C . LEU A 1 102 ? -6.618 -1.170 -8.880 1.00 93.69 102 LEU A C 1
ATOM 749 O O . LEU A 1 102 ? -6.271 -0.271 -8.117 1.00 93.69 102 LEU A O 1
ATOM 753 N N . ILE A 1 103 ? -7.865 -1.620 -8.966 1.00 94.44 103 ILE A N 1
ATOM 754 C CA . ILE A 1 103 ? -8.939 -1.233 -8.055 1.00 94.44 103 ILE A CA 1
ATOM 755 C C . ILE A 1 103 ? -9.281 -2.476 -7.245 1.00 94.44 103 ILE A C 1
ATOM 757 O O . ILE A 1 103 ? -9.816 -3.446 -7.775 1.00 94.44 103 ILE A O 1
ATOM 761 N N . CYS A 1 104 ? -8.928 -2.460 -5.969 1.00 92.06 104 CYS A N 1
ATOM 762 C CA . CYS A 1 104 ? -9.231 -3.520 -5.026 1.00 92.06 104 CYS A CA 1
ATOM 763 C C . CYS A 1 104 ? -10.447 -3.101 -4.200 1.00 92.06 104 CYS A C 1
ATOM 765 O O . CYS A 1 104 ? -10.456 -2.017 -3.617 1.00 92.06 104 CYS A O 1
ATOM 767 N N . LYS A 1 105 ? -11.481 -3.942 -4.168 1.00 90.88 105 LYS A N 1
ATOM 768 C CA . LYS A 1 105 ? -12.631 -3.746 -3.287 1.00 90.88 105 LYS A CA 1
ATOM 769 C C . LYS A 1 105 ? -12.281 -4.275 -1.897 1.00 90.88 105 LYS A C 1
ATOM 771 O O . LYS A 1 105 ? -11.839 -5.413 -1.773 1.00 90.88 105 LYS A O 1
ATOM 776 N N . LEU A 1 106 ? -12.494 -3.452 -0.880 1.00 85.56 106 LEU A N 1
ATOM 777 C CA . LEU A 1 106 ? -12.334 -3.818 0.521 1.00 85.56 106 LEU A CA 1
ATOM 778 C C . LEU A 1 106 ? -13.716 -4.195 1.049 1.00 85.56 106 LEU A C 1
ATOM 780 O O . LEU A 1 106 ? -14.625 -3.365 1.061 1.00 85.56 106 LEU A O 1
ATOM 784 N N . ASN A 1 107 ? -13.887 -5.455 1.437 1.00 76.31 107 ASN A N 1
ATOM 785 C CA . ASN A 1 107 ? -15.078 -5.885 2.156 1.00 76.31 107 ASN A CA 1
ATOM 786 C C . ASN A 1 107 ? -14.773 -5.763 3.650 1.00 76.31 107 ASN A C 1
ATOM 788 O O . ASN A 1 107 ? -13.922 -6.483 4.163 1.00 76.31 107 ASN A O 1
ATOM 792 N N . TYR A 1 108 ? -15.441 -4.824 4.313 1.00 68.31 108 TYR A N 1
ATOM 793 C CA . TYR A 1 108 ? -15.505 -4.780 5.767 1.00 68.31 108 TYR A CA 1
ATOM 794 C C . TYR A 1 108 ? -16.745 -5.559 6.188 1.00 68.31 108 TYR A C 1
ATOM 796 O O . TYR A 1 108 ? -17.847 -5.010 6.175 1.00 68.31 108 TYR A O 1
ATOM 804 N N . ASP A 1 109 ? -16.569 -6.834 6.521 1.00 60.22 109 ASP A N 1
ATOM 805 C CA . ASP A 1 109 ? -17.578 -7.535 7.307 1.00 60.22 109 ASP A CA 1
ATOM 806 C C . ASP A 1 109 ? -17.403 -7.050 8.745 1.00 60.22 109 ASP A C 1
ATOM 808 O O . ASP A 1 109 ? -16.421 -7.352 9.421 1.00 60.22 109 ASP A O 1
ATOM 812 N N . VAL A 1 110 ? -18.301 -6.162 9.167 1.00 58.53 110 VAL A N 1
ATOM 813 C CA . VAL A 1 110 ? -18.352 -5.717 10.557 1.00 58.53 110 VAL A CA 1
ATOM 814 C C . VAL A 1 110 ? -19.025 -6.839 11.333 1.00 58.53 110 VAL A C 1
ATOM 816 O O . VAL A 1 110 ? -20.248 -6.974 11.285 1.00 58.53 110 VAL A O 1
ATOM 819 N N . ASP A 1 111 ? -18.240 -7.646 12.040 1.00 58.09 111 ASP A N 1
ATOM 820 C CA . ASP A 1 111 ? -18.775 -8.595 13.012 1.00 58.09 111 ASP A CA 1
ATOM 821 C C . ASP A 1 111 ? -19.303 -7.809 14.221 1.00 58.09 111 ASP A C 1
ATOM 823 O O . ASP A 1 111 ? -18.599 -7.476 15.171 1.00 58.09 111 ASP A O 1
ATOM 827 N N . ILE A 1 112 ? -20.592 -7.459 14.162 1.00 60.78 112 ILE A N 1
ATOM 828 C CA . ILE A 1 112 ? -21.299 -6.680 15.195 1.00 60.78 112 ILE A CA 1
ATOM 829 C C . ILE A 1 112 ? -21.336 -7.429 16.548 1.00 60.78 112 ILE A C 1
ATOM 831 O O . ILE A 1 112 ? -21.616 -6.827 17.584 1.00 60.78 112 ILE A O 1
ATOM 835 N N . SER A 1 113 ? -21.009 -8.726 16.575 1.00 67.31 113 SER A N 1
ATOM 836 C CA . SER A 1 113 ? -20.934 -9.544 17.792 1.00 67.31 113 SER A CA 1
ATOM 837 C C . SER A 1 113 ? -19.972 -8.986 18.845 1.00 67.31 113 SER A C 1
ATOM 839 O O . SER A 1 113 ? -20.288 -9.049 20.035 1.00 67.31 113 SER A O 1
ATOM 841 N N . ASP A 1 114 ? -18.866 -8.362 18.439 1.00 58.59 114 ASP A N 1
ATOM 842 C CA . ASP A 1 114 ? -17.855 -7.848 19.375 1.00 58.59 114 ASP A CA 1
ATOM 843 C C . ASP A 1 114 ? -18.286 -6.534 20.049 1.00 58.59 114 ASP A C 1
ATOM 845 O O . ASP A 1 114 ? -17.865 -6.223 21.164 1.00 58.59 114 ASP A O 1
ATOM 849 N N . LEU A 1 115 ? -19.202 -5.784 19.425 1.00 56.50 115 LEU A N 1
ATOM 850 C CA . LEU A 1 115 ? -19.731 -4.531 19.979 1.00 56.50 115 LEU A CA 1
ATOM 851 C C . LEU A 1 115 ? -20.700 -4.765 21.143 1.00 56.50 115 LEU A C 1
ATOM 853 O O . LEU A 1 115 ? -20.855 -3.897 22.000 1.00 56.50 115 LEU A O 1
ATOM 857 N N . THR A 1 116 ? -21.328 -5.940 21.206 1.00 60.06 116 THR A N 1
ATOM 858 C CA . THR A 1 116 ? -22.291 -6.271 22.271 1.00 60.06 116 THR A CA 1
ATOM 859 C C . THR A 1 116 ? -21.626 -6.620 23.605 1.00 60.06 116 THR A C 1
ATOM 861 O O . THR A 1 116 ? -22.256 -6.509 24.651 1.00 60.06 116 THR A O 1
ATOM 864 N N . GLN A 1 117 ? -20.336 -6.970 23.603 1.00 55.31 117 GLN A N 1
ATOM 865 C CA . GLN A 1 117 ? -19.618 -7.409 24.808 1.00 55.31 117 GLN A CA 1
ATOM 866 C C . GLN A 1 117 ? -19.050 -6.249 25.649 1.00 55.31 117 GLN A C 1
ATOM 868 O O . GLN A 1 117 ? -18.692 -6.439 26.813 1.00 55.31 117 GLN A O 1
ATOM 873 N N . PHE A 1 118 ? -18.991 -5.029 25.104 1.00 52.00 118 PHE A N 1
ATOM 874 C CA . PHE A 1 118 ? -18.471 -3.860 25.825 1.00 52.00 118 PHE A CA 1
ATOM 875 C C . PHE A 1 118 ? -19.490 -3.198 26.761 1.00 52.00 118 PHE A C 1
ATOM 877 O O . PHE A 1 118 ? -19.082 -2.539 27.720 1.00 52.00 118 PHE A O 1
ATOM 884 N N . GLU A 1 119 ? -20.796 -3.376 26.538 1.00 54.88 119 GLU A N 1
ATOM 885 C CA . GLU A 1 119 ? -21.816 -2.762 27.400 1.00 54.88 119 GLU A CA 1
ATOM 886 C C . GLU A 1 119 ? -21.965 -3.477 28.756 1.00 54.88 119 GLU A C 1
ATOM 888 O O . GLU A 1 119 ? -22.309 -2.833 29.747 1.00 54.88 119 GLU A O 1
ATOM 893 N N . GLU A 1 120 ? -21.618 -4.765 28.861 1.00 53.56 120 GLU A N 1
ATOM 894 C CA . GLU A 1 120 ? -21.822 -5.537 30.099 1.00 53.56 120 GLU A CA 1
ATOM 895 C C . GLU A 1 120 ? -20.691 -5.393 31.135 1.00 53.56 120 GLU A C 1
ATOM 897 O O . GLU A 1 120 ? -20.930 -5.538 32.334 1.00 53.56 120 GLU A O 1
ATOM 902 N N . SER A 1 121 ? -19.465 -5.034 30.733 1.00 49.72 121 SER A N 1
ATOM 903 C CA . SER A 1 121 ? -18.327 -4.935 31.671 1.00 49.72 121 SER A CA 1
ATOM 904 C C . SER A 1 121 ? -18.219 -3.592 32.410 1.00 49.72 121 SER A C 1
ATOM 906 O O . SER A 1 121 ? -17.362 -3.431 33.282 1.00 49.72 121 SER A O 1
ATOM 908 N N . LYS A 1 122 ? -19.112 -2.630 32.125 1.00 53.94 122 LYS A N 1
ATOM 909 C CA . LYS A 1 122 ? -19.140 -1.301 32.764 1.00 53.94 122 LYS A CA 1
ATOM 910 C C . LYS A 1 122 ? -20.378 -1.067 33.633 1.00 53.94 122 LYS A C 1
ATOM 912 O O . LYS A 1 122 ? -20.883 0.053 33.719 1.00 53.94 122 LYS A O 1
ATOM 917 N N . ALA A 1 123 ? -20.836 -2.088 34.352 1.00 47.62 123 ALA A N 1
ATOM 918 C CA . ALA A 1 123 ? -21.594 -1.844 35.573 1.00 47.62 123 ALA A CA 1
ATOM 919 C C . ALA A 1 123 ? -20.654 -1.157 36.584 1.00 47.62 123 ALA A C 1
ATOM 921 O O . ALA A 1 123 ? -19.801 -1.799 37.196 1.00 47.62 123 ALA A O 1
ATOM 922 N N . MET A 1 124 ? -20.753 0.172 36.715 1.00 48.06 124 MET A N 1
ATOM 923 C CA . MET A 1 124 ? -20.055 0.898 37.779 1.00 48.06 124 MET A CA 1
ATOM 924 C C . MET A 1 124 ? -20.411 0.270 39.136 1.00 48.06 124 MET A C 1
ATOM 926 O O . MET A 1 124 ? -21.601 0.087 39.405 1.00 48.06 124 MET A O 1
ATOM 930 N N . PRO A 1 125 ? -19.437 0.008 40.026 1.00 55.00 125 PRO A N 1
ATOM 931 C CA . PRO A 1 125 ? -19.763 -0.234 41.419 1.00 55.00 125 PRO A CA 1
ATOM 932 C C . PRO A 1 125 ? -20.428 1.035 41.957 1.00 55.00 125 PRO A C 1
ATOM 934 O O . PRO A 1 125 ? -19.954 2.149 41.718 1.00 55.00 125 PRO A O 1
ATOM 937 N N . GLU A 1 126 ? -21.563 0.851 42.623 1.00 52.09 126 GLU A N 1
ATOM 938 C CA . GLU A 1 126 ? -22.369 1.897 43.241 1.00 52.09 126 GLU A CA 1
ATOM 939 C C . GLU A 1 126 ? -21.471 2.931 43.934 1.00 52.09 126 GLU A C 1
ATOM 941 O O . GLU A 1 126 ? -20.703 2.621 44.849 1.00 52.09 126 GLU A O 1
ATOM 946 N N . LEU A 1 127 ? -21.515 4.166 43.433 1.00 51.62 127 LEU A N 1
ATOM 947 C CA . LEU A 1 127 ? -20.698 5.274 43.902 1.00 51.62 127 LEU A CA 1
ATOM 948 C C . LEU A 1 127 ? -21.144 5.608 45.329 1.00 51.62 127 LEU A C 1
ATOM 950 O O . LEU A 1 127 ? -22.081 6.381 45.524 1.00 51.62 127 LEU A O 1
ATOM 954 N N . ALA A 1 128 ? -20.503 4.990 46.324 1.00 53.78 128 ALA A N 1
ATOM 955 C CA . ALA A 1 128 ? -20.721 5.282 47.731 1.00 53.78 128 ALA A CA 1
ATOM 956 C C . ALA A 1 128 ? -20.465 6.777 47.950 1.00 53.78 128 ALA A C 1
ATOM 958 O O . ALA A 1 128 ? -19.323 7.237 48.019 1.00 53.78 128 ALA A O 1
ATOM 959 N N . LEU A 1 129 ? -21.549 7.553 47.990 1.00 49.69 129 LEU A N 1
ATOM 960 C CA . LEU A 1 129 ? -21.496 8.981 48.247 1.00 49.69 129 LEU A CA 1
ATOM 961 C C . LEU A 1 129 ? -20.721 9.179 49.556 1.00 49.69 129 LEU A C 1
ATOM 963 O O . LEU A 1 129 ? -21.112 8.593 50.572 1.00 49.69 129 LEU A O 1
ATOM 967 N N . PRO A 1 130 ? -19.642 9.986 49.581 1.00 49.31 130 PRO A N 1
ATOM 968 C CA . PRO A 1 130 ? -18.983 10.292 50.839 1.00 49.31 130 PRO A CA 1
ATOM 969 C C . PRO A 1 130 ? -20.036 10.875 51.790 1.00 49.31 130 PRO A C 1
ATOM 971 O O . PRO A 1 130 ? -20.875 11.673 51.345 1.00 49.31 130 PRO A O 1
ATOM 974 N N . PRO A 1 131 ? -20.042 10.485 53.081 1.00 47.69 131 PRO A N 1
ATOM 975 C CA . PRO A 1 131 ? -21.042 10.965 54.022 1.00 47.69 131 PRO A CA 1
ATOM 976 C C . PRO A 1 131 ? -21.063 12.488 53.959 1.00 47.69 131 PRO A C 1
ATOM 978 O O . PRO A 1 131 ? -20.010 13.130 54.040 1.00 47.69 131 PRO A O 1
ATOM 981 N N . LYS A 1 132 ? -22.261 13.052 53.731 1.00 41.47 132 LYS A N 1
ATOM 982 C CA . LYS A 1 132 ? -22.476 14.490 53.532 1.00 41.47 132 LYS A CA 1
ATOM 983 C C . LYS A 1 132 ? -21.633 15.250 54.548 1.00 41.47 132 LYS A C 1
ATOM 985 O O . LYS A 1 132 ? -21.885 15.167 55.749 1.00 41.47 132 LYS A O 1
ATOM 990 N N . ARG A 1 133 ? -20.618 15.971 54.062 1.00 46.47 133 ARG A N 1
ATOM 991 C CA . ARG A 1 133 ? -19.732 16.790 54.890 1.00 46.47 133 ARG A CA 1
ATOM 992 C C . ARG A 1 133 ? -20.588 17.881 55.523 1.00 46.47 133 ARG A C 1
ATOM 994 O O . ARG A 1 133 ? -20.829 18.920 54.912 1.00 46.47 133 ARG A O 1
ATOM 1001 N N . VAL A 1 134 ? -21.093 17.615 56.727 1.00 48.25 134 VAL A N 1
ATOM 1002 C CA . VAL A 1 134 ? -21.806 18.592 57.548 1.00 48.25 134 VAL A CA 1
ATOM 1003 C C . VAL A 1 134 ? -20.860 19.776 57.679 1.00 48.25 134 VAL A C 1
ATOM 1005 O O .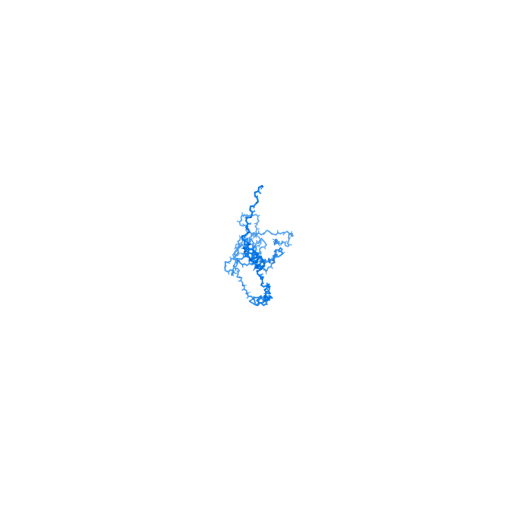 VAL A 1 134 ? -19.760 19.644 58.222 1.00 48.25 134 VAL A O 1
ATOM 1008 N N . LYS A 1 135 ? -21.232 20.922 57.098 1.00 47.84 135 LYS A N 1
ATOM 1009 C CA . LYS A 1 135 ? -20.468 22.155 57.273 1.00 47.84 135 LYS A CA 1
ATOM 1010 C C . LYS A 1 135 ? -20.411 22.404 58.778 1.00 47.84 135 LYS A C 1
ATOM 1012 O O . LYS A 1 135 ? -21.427 22.739 59.378 1.00 47.84 135 LYS A O 1
ATOM 1017 N N . ARG A 1 136 ? -19.232 22.222 59.387 1.00 50.03 136 ARG A N 1
ATOM 1018 C CA . ARG A 1 136 ? -18.921 22.719 60.733 1.00 50.03 136 ARG A CA 1
ATOM 1019 C C . ARG A 1 136 ? -18.940 24.244 60.678 1.00 50.03 136 ARG A C 1
ATOM 1021 O O . ARG A 1 136 ? -17.912 24.902 60.593 1.00 50.03 136 ARG A O 1
ATOM 1028 N N . ALA A 1 137 ? -20.139 24.795 60.676 1.00 54.44 137 ALA A N 1
ATOM 1029 C CA . ALA A 1 137 ? -20.426 26.187 60.915 1.00 54.44 137 ALA A CA 1
ATOM 1030 C C . ALA A 1 137 ? -21.505 26.181 61.993 1.00 54.44 137 ALA A C 1
ATOM 1032 O O . ALA A 1 137 ? -22.667 25.971 61.664 1.00 54.44 137 ALA A O 1
ATOM 1033 N N . ASN A 1 138 ? -21.078 26.267 63.262 1.00 46.53 138 ASN A N 1
ATOM 1034 C CA . ASN A 1 138 ? -21.783 26.907 64.392 1.00 46.53 138 ASN A CA 1
ATOM 1035 C C . ASN A 1 138 ? -21.347 26.397 65.785 1.00 46.53 138 ASN A C 1
ATOM 1037 O O . ASN A 1 138 ? -22.186 26.204 66.651 1.00 46.53 138 ASN A O 1
ATOM 1041 N N . GLU A 1 139 ? -20.045 26.274 66.068 1.00 46.97 139 GLU A N 1
ATOM 1042 C CA . GLU A 1 139 ? -19.570 26.250 67.475 1.00 46.97 139 GLU A CA 1
ATOM 1043 C C . GLU A 1 139 ? -18.944 27.588 67.905 1.00 46.97 139 GLU A C 1
ATOM 1045 O O . GLU A 1 139 ? -19.020 27.972 69.069 1.00 46.97 139 GLU A O 1
ATOM 1050 N N . ARG A 1 140 ? -18.446 28.401 66.960 1.00 47.62 140 ARG 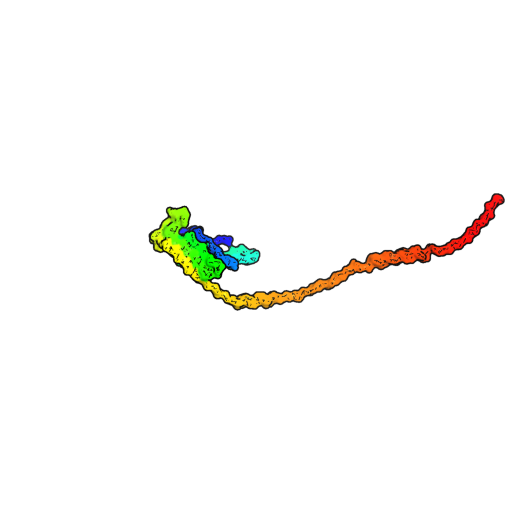A N 1
ATOM 1051 C CA . ARG A 1 140 ? -17.969 29.770 67.252 1.00 47.62 140 ARG A CA 1
ATOM 1052 C C . ARG A 1 140 ? -19.087 30.813 67.408 1.00 47.62 140 ARG A C 1
ATOM 1054 O O . ARG A 1 140 ? -18.837 31.873 67.969 1.00 47.62 140 ARG A O 1
ATOM 1061 N N . ALA A 1 141 ? -20.312 30.523 66.960 1.00 51.91 141 ALA A N 1
ATOM 1062 C CA . ALA A 1 141 ? -21.445 31.455 67.050 1.00 51.91 141 ALA A CA 1
ATOM 1063 C C . ALA A 1 141 ? -22.247 31.352 68.367 1.00 51.91 141 ALA A C 1
ATOM 1065 O O . ALA A 1 141 ? -23.001 32.270 68.686 1.00 51.91 141 ALA A O 1
ATOM 1066 N N . LEU A 1 142 ? -22.068 30.273 69.141 1.00 50.97 142 LEU A N 1
ATOM 1067 C CA . LEU A 1 142 ? -22.686 30.108 70.464 1.00 50.97 142 LEU A CA 1
ATOM 1068 C C . LEU A 1 142 ? -21.825 30.740 71.575 1.00 50.97 142 LEU A C 1
ATOM 1070 O O . LEU A 1 142 ? -22.343 31.509 72.375 1.00 50.97 142 LEU A O 1
ATOM 1074 N N . MET A 1 143 ? -20.496 30.587 71.524 1.00 51.06 143 MET A N 1
ATOM 1075 C CA . MET A 1 143 ? -19.563 31.232 72.474 1.00 51.06 143 MET A CA 1
ATOM 1076 C C . MET A 1 143 ? -19.560 32.776 72.421 1.00 51.06 143 MET A C 1
ATOM 1078 O O . MET A 1 143 ? -19.260 33.436 73.413 1.00 51.06 143 MET A O 1
ATOM 1082 N N . GLY A 1 144 ? -19.891 33.378 71.271 1.00 51.59 144 GLY A N 1
ATOM 1083 C CA . GLY A 1 144 ? -19.899 34.839 71.101 1.00 51.59 144 GLY A CA 1
ATOM 1084 C C . GLY A 1 144 ? -21.165 35.545 71.605 1.00 51.59 144 GLY A C 1
ATOM 1085 O O . GLY A 1 144 ? -21.151 36.762 71.786 1.00 51.59 144 GLY A O 1
ATOM 1086 N N . ARG A 1 145 ? -22.262 34.810 71.839 1.00 53.31 145 ARG A N 1
ATOM 1087 C CA . ARG A 1 145 ? -23.541 35.382 72.302 1.00 53.31 145 ARG A CA 1
ATOM 1088 C C . ARG A 1 145 ? -23.676 35.384 73.828 1.00 53.31 145 ARG A C 1
ATOM 1090 O O . ARG A 1 145 ? -24.297 36.301 74.365 1.00 53.31 145 ARG A O 1
ATOM 1097 N N . ASP A 1 146 ? -23.000 34.472 74.524 1.00 52.72 146 ASP A N 1
ATOM 1098 C CA . ASP A 1 146 ? -23.050 34.389 75.991 1.00 52.72 146 ASP A CA 1
ATOM 1099 C C . ASP A 1 146 ? -22.209 35.470 76.697 1.00 52.72 146 ASP A C 1
ATOM 1101 O O . ASP A 1 146 ? -22.593 35.963 77.761 1.00 52.72 146 ASP A O 1
ATOM 1105 N N . MET A 1 147 ? -21.129 35.960 76.073 1.00 50.25 147 MET A N 1
ATOM 1106 C CA . MET A 1 147 ? -20.332 37.065 76.636 1.00 50.25 147 MET A CA 1
ATOM 1107 C C . MET A 1 147 ? -21.050 38.429 76.612 1.00 50.25 147 MET A C 1
ATOM 1109 O O . MET A 1 147 ? -20.764 39.289 77.447 1.00 50.25 147 MET A O 1
ATOM 1113 N N . ILE A 1 148 ? -22.012 38.642 75.704 1.00 49.97 148 ILE A N 1
ATOM 1114 C CA . ILE A 1 148 ? -22.755 39.915 75.602 1.00 49.97 148 ILE A CA 1
ATOM 1115 C C . ILE A 1 148 ? -23.934 39.965 76.598 1.00 49.97 148 ILE A C 1
ATOM 1117 O O . ILE A 1 148 ? -24.326 41.048 77.035 1.00 49.97 148 ILE A O 1
ATOM 1121 N N . GLN A 1 149 ? -24.451 38.813 77.041 1.00 50.91 149 GLN A N 1
ATOM 1122 C CA . GLN A 1 149 ? -25.503 38.727 78.068 1.00 50.91 149 GLN A CA 1
ATOM 1123 C C . GLN A 1 149 ? -24.959 38.859 79.504 1.00 50.91 149 GLN A C 1
ATOM 1125 O O . GLN A 1 149 ? -25.639 39.430 80.357 1.00 50.91 149 GLN A O 1
ATOM 1130 N N . GLN A 1 150 ? -23.717 38.437 79.787 1.00 50.59 150 GLN A N 1
ATOM 1131 C CA . GLN A 1 150 ? -23.140 38.594 81.134 1.00 50.59 150 GLN A CA 1
ATOM 1132 C C . GLN A 1 150 ? -22.682 40.025 81.464 1.00 50.59 150 GLN A C 1
ATOM 1134 O O . GLN A 1 150 ? -22.631 40.393 82.636 1.00 50.59 150 GLN A O 1
ATOM 1139 N N . LYS A 1 151 ? -22.446 40.887 80.464 1.00 52.41 151 LYS A N 1
ATOM 1140 C CA . LYS A 1 151 ? -22.036 42.287 80.699 1.00 52.41 151 LYS A CA 1
ATOM 1141 C C . LYS A 1 151 ? -23.202 43.273 80.896 1.00 52.41 151 LYS A C 1
ATOM 1143 O O . LYS A 1 151 ? -22.959 44.435 81.200 1.00 52.41 151 LYS A O 1
ATOM 1148 N N . LYS A 1 152 ? -24.464 42.827 80.774 1.00 52.28 152 LYS A N 1
ATOM 1149 C CA . LYS A 1 152 ? -25.677 43.647 81.015 1.00 52.28 152 LYS A CA 1
ATOM 1150 C C . LYS A 1 152 ? -26.429 43.334 82.320 1.00 52.28 152 LYS A C 1
ATOM 1152 O O . LYS A 1 152 ? -27.417 44.001 82.606 1.00 52.28 152 LYS A O 1
ATOM 1157 N N . LYS A 1 153 ? -25.956 42.390 83.147 1.00 51.34 153 LYS A N 1
ATOM 1158 C CA . LYS A 1 153 ? -26.540 42.075 84.473 1.00 51.34 153 LYS A CA 1
ATOM 1159 C C . LYS A 1 153 ? -25.699 42.539 85.679 1.00 51.34 153 LYS A C 1
ATOM 1161 O O . LYS A 1 153 ? -25.967 42.116 86.795 1.00 51.34 153 LYS A O 1
ATOM 1166 N N . GLY A 1 154 ? -24.714 43.422 85.481 1.00 49.00 154 GLY A N 1
ATOM 1167 C CA . GLY A 1 154 ? -23.756 43.821 86.527 1.00 49.00 154 GLY A CA 1
ATOM 1168 C C . GLY A 1 154 ? -23.579 45.323 86.775 1.00 49.00 154 GLY A C 1
ATOM 1169 O O . GLY A 1 154 ? -22.541 45.715 87.292 1.00 49.00 154 GLY A O 1
ATOM 1170 N N . SER A 1 155 ? -24.532 46.185 86.407 1.00 52.97 155 SER A N 1
ATOM 1171 C CA . SER A 1 155 ? -24.456 47.619 86.742 1.00 52.97 155 SER A CA 1
ATOM 1172 C C . SER A 1 155 ? -25.835 48.196 87.074 1.00 52.97 155 SER A C 1
ATOM 1174 O O . SER A 1 155 ? -26.412 48.964 86.307 1.00 52.97 155 SER A O 1
ATOM 1176 N N . GLY A 1 156 ? -26.377 47.783 88.221 1.00 45.78 156 GLY A N 1
ATOM 1177 C CA . GLY A 1 156 ? -27.541 48.384 88.866 1.00 45.78 156 GLY A CA 1
ATOM 1178 C C . GLY A 1 156 ? -27.143 48.956 90.227 1.00 45.78 156 GLY A C 1
ATOM 1179 O O . GLY A 1 156 ? -27.004 48.210 91.184 1.00 45.78 156 GLY A O 1
ATOM 1180 N N . ALA A 1 157 ? -26.925 50.272 90.256 1.00 50.25 157 ALA A N 1
ATOM 1181 C CA . ALA A 1 157 ? -27.078 51.193 91.386 1.00 50.25 157 ALA A CA 1
ATOM 1182 C C . ALA A 1 157 ? -26.646 50.737 92.803 1.00 50.25 157 ALA A C 1
ATOM 1184 O O . ALA A 1 157 ? -27.454 50.243 93.588 1.00 50.25 157 ALA A O 1
ATOM 1185 N N . LEU A 1 158 ? -25.417 51.091 93.202 1.00 45.81 158 LEU A N 1
ATOM 1186 C CA . LEU A 1 158 ? -25.139 51.446 94.600 1.00 45.81 158 LEU A CA 1
ATOM 1187 C C . LEU A 1 158 ? -25.713 52.856 94.841 1.00 45.81 158 LEU A C 1
ATOM 1189 O O . LEU A 1 158 ? -25.364 53.799 94.130 1.00 45.81 158 LEU A O 1
ATOM 1193 N N . GLY A 1 159 ? -26.630 52.981 95.801 1.00 50.22 159 GLY A N 1
ATOM 1194 C CA . GLY A 1 159 ? -27.302 54.236 96.152 1.00 50.22 159 GLY A CA 1
ATOM 1195 C C . GLY A 1 159 ? -26.370 55.321 96.723 1.00 50.22 159 GLY A C 1
ATOM 1196 O O . GLY A 1 159 ? -25.205 55.063 97.030 1.00 50.22 159 GLY A O 1
ATOM 1197 N N . PRO A 1 160 ? -26.871 56.558 96.888 1.00 53.28 160 PRO A N 1
ATOM 1198 C CA . PRO A 1 160 ? -26.051 57.708 97.257 1.00 53.28 160 PRO A CA 1
ATOM 1199 C C . PRO A 1 160 ? -25.600 57.640 98.724 1.00 53.28 160 PRO A C 1
ATOM 1201 O O . PRO A 1 160 ? -26.418 57.713 99.644 1.00 53.28 160 PRO A O 1
ATOM 1204 N N . THR A 1 161 ? -24.289 57.579 98.968 1.00 51.56 161 THR A N 1
ATOM 1205 C CA . THR A 1 161 ? -23.717 57.765 100.308 1.00 51.56 161 THR A CA 1
ATOM 1206 C C . THR A 1 161 ? -23.420 59.244 100.568 1.00 51.56 161 THR A C 1
ATOM 1208 O O . THR A 1 161 ? -22.750 59.947 99.813 1.00 51.56 161 THR A O 1
ATOM 1211 N N . LYS A 1 162 ? -24.005 59.741 101.661 1.00 48.47 162 LYS A N 1
ATOM 1212 C CA . LYS A 1 162 ? -23.998 61.141 102.098 1.00 48.47 162 LYS A CA 1
ATOM 1213 C C . LYS A 1 162 ? -22.585 61.614 102.470 1.00 48.47 162 LYS A C 1
ATOM 1215 O O . LYS A 1 162 ? -21.950 61.045 103.354 1.00 48.47 162 LYS A O 1
ATOM 1220 N N . LYS A 1 163 ? -22.156 62.747 101.901 1.00 48.69 163 LYS A N 1
ATOM 1221 C CA . LYS A 1 163 ? -21.062 63.582 102.431 1.00 48.69 163 LYS A CA 1
ATOM 1222 C C . LYS A 1 163 ? -21.418 64.057 103.847 1.00 48.69 163 LYS A C 1
ATOM 1224 O O . LYS A 1 163 ? -22.286 64.913 104.004 1.00 48.69 163 LYS A O 1
ATOM 1229 N N . LYS A 1 164 ? -20.713 63.571 104.873 1.00 53.03 164 LYS A N 1
ATOM 1230 C CA . LYS A 1 164 ? -20.600 64.271 106.163 1.00 53.03 164 LYS A CA 1
ATOM 1231 C C . LYS A 1 164 ? -19.301 65.072 106.178 1.00 53.03 164 LYS A C 1
ATOM 1233 O O . LYS A 1 164 ? -18.212 64.523 106.071 1.00 53.03 164 LYS A O 1
ATOM 1238 N N . ARG A 1 165 ? -19.455 66.391 106.297 1.00 48.50 165 ARG A N 1
ATOM 1239 C CA . ARG A 1 165 ? -18.394 67.359 106.594 1.00 48.50 165 ARG A CA 1
ATOM 1240 C C . ARG A 1 165 ? -17.793 67.035 107.969 1.00 48.50 165 ARG A C 1
ATOM 1242 O O . ARG A 1 165 ? -18.548 66.900 108.928 1.00 48.50 165 ARG A O 1
ATOM 1249 N N . LYS A 1 166 ? -16.466 67.028 108.081 1.00 46.34 166 LYS A N 1
ATOM 1250 C CA . LYS A 1 166 ? -15.769 67.495 109.285 1.00 46.34 166 LYS A CA 1
ATOM 1251 C C . LYS A 1 166 ? -14.896 68.676 108.864 1.00 46.34 166 LYS A C 1
ATOM 1253 O O . LYS A 1 166 ? -14.030 68.531 108.008 1.00 46.34 166 LYS A O 1
ATOM 1258 N N . LYS A 1 167 ? -15.256 69.855 109.377 1.00 46.31 167 LYS A N 1
ATOM 1259 C CA . LYS A 1 167 ? -14.368 71.017 109.487 1.00 46.31 167 LYS A CA 1
ATOM 1260 C C . LYS A 1 167 ? -13.385 70.741 110.638 1.00 46.31 167 LYS A C 1
ATOM 1262 O O . LYS A 1 167 ? -13.600 69.771 111.368 1.00 46.31 167 LYS A O 1
ATOM 1267 N N . GLY A 1 168 ? -12.327 71.551 110.696 1.00 42.75 168 GLY A N 1
ATOM 1268 C CA . GLY A 1 168 ? -11.278 71.501 111.715 1.00 42.75 168 GLY A CA 1
ATOM 1269 C C . GLY A 1 168 ? -11.755 71.722 113.140 1.00 42.75 168 GLY A C 1
ATOM 1270 O O . GLY A 1 168 ? -12.984 71.815 113.359 1.00 42.75 168 GLY A O 1
#

pLDDT: mean 73.12, std 17.87, range [41.47, 95.19]

Foldseek 3Di:
DDDFCADPVPRHGFDWQDKDDQPPAQWIWTWTQVQKIWIWGWDDDPPDDIDIDTPDIDGGHAGFADWDADNVNFKIKTWHAQAHPPDRPDGNPVVPGHGDIDIDTDDDPPPCVVVVVVVPVPPPDPPPDDPPPPPPPDPVVVVVVVVVVVVVPPDDDDDDDDDDDDDD

InterPro domains:
  IPR001680 WD40 repeat [PF00400] (12-40)
  IPR001680 WD40 repeat [PS50082] (9-40)
  IPR001680 WD40 repeat [SM00320] (2-41)
  IPR001680 WD40 repeat [SM00320] (51-90)
  IPR015943 WD40/YVTN repeat-like-containing domain superfamily [G3DSA:2.130.10.10] (2-109)
  IPR039241 Ribosomal RNA-processing protein Rrp9-like [PTHR19865] (11-107)

Organism: NCBI:txid73025

Secondary structure (DSSP, 8-state):
-----B-TTTSSBPPEEEEEE-TTSSEEEEEETTSEEEEEEEE--SSS--EEEEEEEEE--SEEEEEEE-TTSSEEEEEEESEETTEEEEE-GGGT---EEEEEE------GGGGGGTTGGG------PPP------SSHHHHHHHHHHHTTSS---PPPPP------

Sequence (168 aa):
VVANILNPNKGTANWVHTVTTMPNTDLLATGSCDGVVRLWGADTPIDEPATMQEVGQVPLAGWVNGLTFSSSASHLVACSGPSHRLGRWYSATGKGARNQLLICKLNYDVDISDLTQFEESKAMPELALPPKRVKRANERALMGRDMIQQKKKGSGALGPTKKKRKKG